Protein AF-A0A942PF50-F1 (afdb_monomer)

Solvent-accessible surface area (backbone atoms only — not comparable to full-atom values): 3474 Å² total; per-residue (Å²): 132,84,86,81,90,85,72,60,74,65,67,40,50,55,55,50,49,53,53,50,50,55,53,49,63,65,34,59,50,22,56,68,99,80,35,41,78,45,79,41,86,46,101,68,78,76,62,48,75,41,54,72,72,124

Nearest PDB structures (foldseek):
  5opw-assembly1_A  TM=9.984E-01  e=2.253E-06  Escherichia coli K-12
  5da8-assembly2_S  TM=9.869E-01  e=1.655E-05  Chlorobaculum tepidum TLS
  5da8-assembly1_B  TM=9.853E-01  e=2.049E-05  Chlorobaculum tepidum TLS
  5da8-assembly2_W  TM=9.791E-01  e=2.200E-05  Chlorobaculum tepidum TLS
  5da8-assembly1_N  TM=9.765E-01  e=2.724E-05  Chlorobaculum tepidum TLS

Radius of gyration: 16.66 Å; Cα contacts (8 Å, |Δi|>4): 38; chains: 1; bounding box: 29×31×41 Å

Sequence (54 aa):
MAAKEVKFSVEARDKMLRGVDILANAVKVTLGPKGRNVVIDKSFGAPRITKDGV

Foldseek 3Di:
DDDDDDDDDPVVVVVVVVVVCVLCVQLVQLDDPNRDWDWADDPDDGTDIDSDSD

pLDDT: mean 96.83, std 3.94, range [70.31, 98.56]

Secondary structure (DSSP, 8-state):
-PPPP---HHHHHHHHHHHHHHHHHHHHTT-STTPPPEEE--SSSSPEEE----

Structure (mmCIF, N/CA/C/O backbone):
data_AF-A0A942PF50-F1
#
_entry.id   AF-A0A942PF50-F1
#
loop_
_atom_site.group_PDB
_atom_site.id
_atom_site.type_symbol
_atom_site.label_atom_id
_atom_site.label_alt_id
_atom_site.label_comp_id
_atom_site.label_asym_id
_atom_site.label_entity_id
_atom_site.label_seq_id
_atom_site.pdbx_PDB_ins_code
_atom_site.Cartn_x
_atom_site.Cartn_y
_atom_site.Cartn_z
_atom_site.occupancy
_atom_site.B_iso_or_equiv
_atom_site.auth_seq_id
_atom_site.auth_comp_id
_atom_site.auth_asym_id
_atom_site.auth_atom_id
_atom_site.pdbx_PDB_model_num
ATOM 1 N N . MET A 1 1 ? 2.197 21.013 25.604 1.00 70.31 1 MET A N 1
ATOM 2 C CA . MET A 1 1 ? 2.007 19.746 24.860 1.00 70.31 1 MET A CA 1
ATOM 3 C C . MET A 1 1 ? 0.759 19.869 24.003 1.00 70.31 1 MET A C 1
ATOM 5 O O . MET A 1 1 ? -0.207 20.448 24.478 1.00 70.31 1 MET A O 1
ATOM 9 N N . ALA A 1 2 ? 0.777 19.372 22.764 1.00 89.19 2 ALA A N 1
ATOM 10 C CA . ALA A 1 2 ? -0.418 19.345 21.919 1.00 89.19 2 ALA A CA 1
ATOM 11 C C . ALA A 1 2 ? -1.416 18.285 22.420 1.00 89.19 2 ALA A C 1
ATOM 13 O O . ALA A 1 2 ? -0.996 17.207 22.856 1.00 89.19 2 ALA A O 1
ATOM 14 N N . ALA A 1 3 ? -2.716 18.587 22.352 1.00 93.69 3 ALA A N 1
ATOM 15 C CA . ALA A 1 3 ? -3.777 17.646 22.705 1.00 93.69 3 ALA A CA 1
ATOM 16 C C . ALA A 1 3 ? -3.762 16.413 21.781 1.00 93.69 3 ALA A C 1
ATOM 18 O O . ALA A 1 3 ? -3.335 16.493 20.627 1.00 93.69 3 ALA A O 1
ATOM 19 N N . LYS A 1 4 ? -4.205 15.262 22.299 1.00 95.62 4 LYS A N 1
ATOM 20 C CA . LYS A 1 4 ? -4.282 14.000 21.550 1.00 95.62 4 LYS A CA 1
ATOM 21 C C . LYS A 1 4 ? -5.719 13.726 21.129 1.00 95.62 4 LYS A C 1
ATOM 23 O O . LYS A 1 4 ? -6.635 13.876 21.930 1.00 95.62 4 LYS A O 1
ATOM 28 N N . GLU A 1 5 ? -5.890 13.277 19.894 1.00 94.94 5 GLU A N 1
ATOM 29 C CA . GLU A 1 5 ? -7.157 12.739 19.413 1.00 94.94 5 GLU A CA 1
ATOM 30 C C . GLU A 1 5 ? -7.168 11.223 19.640 1.00 94.94 5 GLU A C 1
ATOM 32 O O . GLU A 1 5 ? -6.232 10.530 19.238 1.00 94.94 5 GLU A O 1
ATOM 37 N N . VAL A 1 6 ? -8.213 10.704 20.289 1.00 96.00 6 VAL A N 1
ATOM 38 C CA . VAL A 1 6 ? -8.362 9.271 20.575 1.00 96.00 6 VAL A CA 1
ATOM 39 C C . VAL A 1 6 ? -9.660 8.776 19.949 1.00 96.00 6 VAL A C 1
ATOM 41 O O . VAL A 1 6 ? -10.731 9.306 20.233 1.00 96.00 6 VAL A O 1
ATOM 44 N N . LYS A 1 7 ? -9.553 7.764 19.084 1.00 96.62 7 LYS A N 1
ATOM 45 C CA . LYS A 1 7 ? -10.672 7.151 18.352 1.00 96.62 7 LYS A CA 1
ATOM 46 C C . LYS A 1 7 ? -10.831 5.698 18.766 1.00 96.62 7 LYS A C 1
ATOM 48 O O . LYS A 1 7 ? -9.836 5.016 19.002 1.00 96.62 7 LYS A O 1
ATOM 53 N N . PHE A 1 8 ? -12.068 5.214 18.800 1.00 96.62 8 PHE A N 1
ATOM 54 C CA . PHE A 1 8 ? -12.388 3.882 19.312 1.00 96.62 8 PHE A CA 1
ATOM 55 C C . PHE A 1 8 ? -13.183 3.038 18.312 1.00 96.62 8 PHE A C 1
ATOM 57 O O . PHE A 1 8 ? -13.830 3.546 17.397 1.00 96.62 8 PHE A O 1
ATOM 64 N N . SER A 1 9 ? -13.153 1.721 18.533 1.00 97.12 9 SER A N 1
ATOM 65 C CA . SER A 1 9 ? -14.005 0.728 17.872 1.00 97.12 9 SER A CA 1
ATOM 66 C C . SER A 1 9 ? -14.005 0.825 16.335 1.00 97.12 9 SER A C 1
ATOM 68 O O . SER A 1 9 ? -12.961 0.644 15.708 1.00 97.12 9 SER A O 1
ATOM 70 N N . VAL A 1 10 ? -15.174 1.007 15.713 1.00 97.75 10 VAL A N 1
ATOM 71 C CA . VAL A 1 10 ? -15.370 0.978 14.257 1.00 97.75 10 VAL A CA 1
ATOM 72 C C . VAL A 1 10 ? -14.680 2.161 13.585 1.00 97.75 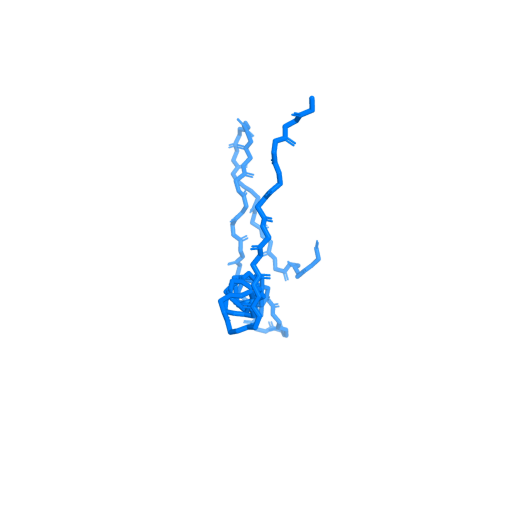10 VAL A C 1
ATOM 74 O O . VAL A 1 10 ? -13.948 1.957 12.627 1.00 97.75 10 VAL A O 1
ATOM 77 N N . GLU A 1 11 ? -14.800 3.374 14.134 1.00 97.12 11 GLU A N 1
ATOM 78 C CA . GLU A 1 11 ? -14.217 4.571 13.513 1.00 97.12 11 GLU A CA 1
ATOM 79 C C . GLU A 1 11 ? -12.688 4.468 13.381 1.00 97.12 11 GLU A C 1
ATOM 81 O O . GLU A 1 11 ? -12.109 4.842 12.357 1.00 97.12 11 GLU A O 1
ATOM 86 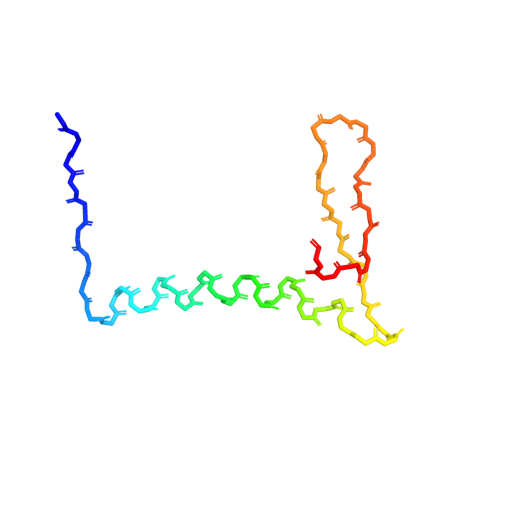N N . ALA A 1 12 ? -12.027 3.924 14.407 1.00 98.25 12 ALA A N 1
ATOM 87 C CA . ALA A 1 12 ? -10.589 3.685 14.374 1.00 98.25 12 ALA A CA 1
ATOM 88 C C . ALA A 1 12 ? -10.217 2.634 13.314 1.00 98.25 12 ALA A C 1
ATOM 90 O O . ALA A 1 12 ? -9.291 2.844 12.528 1.00 98.25 12 ALA A O 1
ATOM 91 N N . ARG A 1 13 ? -10.960 1.522 13.257 1.00 98.19 13 ARG A N 1
ATOM 92 C CA . ARG A 1 13 ? -10.717 0.434 12.297 1.00 98.19 13 ARG A CA 1
ATOM 93 C C . ARG A 1 13 ? -10.963 0.860 10.855 1.00 98.19 13 ARG A C 1
ATOM 95 O O . ARG A 1 13 ? -10.137 0.550 10.006 1.00 98.19 13 ARG A O 1
ATOM 102 N N . ASP A 1 14 ? -12.002 1.642 10.591 1.00 98.38 14 ASP A N 1
ATOM 103 C CA . ASP A 1 14 ? -12.316 2.134 9.246 1.00 98.38 14 ASP A CA 1
ATOM 104 C C . ASP A 1 14 ? -11.249 3.092 8.712 1.00 98.38 14 ASP A C 1
ATOM 106 O O . ASP A 1 14 ? -10.992 3.142 7.507 1.00 98.38 14 ASP A O 1
ATOM 110 N N . LYS A 1 15 ? -10.619 3.880 9.592 1.00 97.81 15 LYS A N 1
ATOM 111 C CA . LYS A 1 15 ? -9.498 4.751 9.207 1.00 97.81 15 LYS A CA 1
ATOM 112 C C . LYS A 1 15 ? -8.238 3.943 8.916 1.00 97.81 15 LYS A C 1
ATOM 114 O O . LYS A 1 15 ? -7.561 4.230 7.932 1.00 97.81 15 LYS A O 1
ATOM 119 N N . MET A 1 16 ? -7.959 2.912 9.713 1.00 98.12 16 MET A N 1
ATOM 120 C CA . MET A 1 16 ? -6.842 2.001 9.451 1.00 98.12 16 MET A CA 1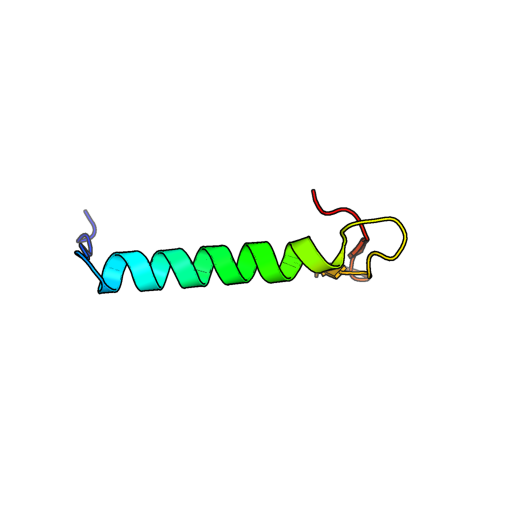
ATOM 121 C C . MET A 1 16 ? -7.041 1.221 8.150 1.00 98.12 16 MET A C 1
ATOM 123 O O . MET A 1 16 ? -6.129 1.184 7.329 1.00 98.12 16 MET A O 1
ATOM 127 N N . LEU A 1 17 ? -8.236 0.664 7.929 1.00 98.38 17 LEU A N 1
ATOM 128 C CA . LEU A 1 17 ? -8.558 -0.102 6.727 1.00 98.38 17 LEU A CA 1
ATOM 129 C C . LEU A 1 17 ? -8.362 0.737 5.465 1.00 98.38 17 LEU A C 1
ATOM 131 O O . LEU A 1 17 ? -7.692 0.292 4.543 1.00 98.38 17 LEU A O 1
ATOM 135 N N . ARG A 1 18 ? -8.833 1.991 5.464 1.00 98.50 18 ARG A N 1
ATOM 136 C CA . ARG A 1 18 ? -8.593 2.917 4.348 1.00 98.50 18 ARG A CA 1
ATOM 137 C C . ARG A 1 18 ? -7.107 3.111 4.048 1.00 98.50 18 ARG A C 1
ATOM 139 O O . ARG A 1 18 ? -6.722 3.117 2.884 1.00 98.50 18 ARG A O 1
ATOM 146 N N . GLY A 1 19 ? -6.269 3.257 5.075 1.00 98.38 19 GLY A N 1
ATOM 147 C CA . GLY A 1 19 ? -4.818 3.362 4.898 1.00 98.38 19 GLY A CA 1
ATOM 148 C C . GLY A 1 19 ? -4.201 2.090 4.309 1.00 98.38 19 GLY A C 1
ATOM 149 O O . GLY A 1 19 ? -3.383 2.165 3.392 1.00 98.38 19 GLY A O 1
ATOM 150 N N . VAL A 1 20 ? -4.639 0.924 4.791 1.00 98.50 20 VAL A N 1
ATOM 151 C CA . VAL A 1 20 ? -4.219 -0.385 4.269 1.00 98.50 20 VAL A CA 1
ATOM 152 C C . VAL A 1 20 ? -4.633 -0.550 2.809 1.00 98.50 20 VAL A C 1
ATOM 154 O O . VAL A 1 20 ? -3.811 -0.960 1.994 1.00 98.50 20 VAL A O 1
ATOM 157 N N . ASP A 1 21 ? -5.861 -0.176 2.455 1.00 98.56 21 ASP A N 1
ATOM 158 C CA . ASP A 1 21 ? -6.364 -0.261 1.085 1.00 98.56 21 ASP A CA 1
ATOM 159 C C . ASP A 1 21 ? -5.570 0.634 0.136 1.00 98.56 21 ASP A C 1
ATOM 161 O O . ASP A 1 21 ? -5.259 0.213 -0.976 1.00 98.56 21 ASP A O 1
ATOM 165 N N . ILE A 1 22 ? -5.198 1.848 0.554 1.00 98.50 22 ILE A N 1
ATOM 166 C CA . ILE A 1 22 ? -4.351 2.736 -0.256 1.00 98.50 22 ILE A CA 1
ATOM 167 C C . ILE A 1 22 ? -3.014 2.053 -0.566 1.00 98.50 22 ILE A C 1
ATOM 169 O O . ILE A 1 22 ? -2.627 1.966 -1.733 1.00 98.50 22 ILE A O 1
ATOM 173 N N . LEU A 1 23 ? -2.341 1.520 0.458 1.00 98.06 23 LEU A N 1
ATOM 174 C CA . LEU A 1 23 ? -1.059 0.834 0.297 1.00 98.06 23 LEU A CA 1
ATOM 175 C C . LEU A 1 23 ? -1.196 -0.412 -0.588 1.00 98.06 23 LEU A C 1
ATOM 177 O O . LEU A 1 23 ? -0.477 -0.568 -1.575 1.00 98.06 23 LEU A O 1
ATOM 181 N N . ALA A 1 24 ? -2.148 -1.286 -0.266 1.00 98.44 24 ALA A N 1
ATOM 182 C CA . ALA A 1 24 ? -2.346 -2.545 -0.968 1.00 98.44 24 ALA A CA 1
ATOM 183 C C . ALA A 1 24 ? -2.747 -2.323 -2.430 1.00 98.44 24 ALA A C 1
ATOM 185 O O . ALA A 1 24 ? -2.234 -3.002 -3.317 1.00 98.44 24 ALA A O 1
ATOM 186 N N . ASN A 1 25 ? -3.631 -1.362 -2.711 1.00 98.19 25 ASN A N 1
ATOM 187 C CA . ASN A 1 25 ? -4.053 -1.061 -4.076 1.00 98.19 25 ASN A CA 1
ATOM 188 C C . ASN A 1 25 ? -2.921 -0.470 -4.919 1.00 98.19 25 ASN A C 1
ATOM 190 O O . ASN A 1 25 ? -2.844 -0.791 -6.104 1.00 98.19 25 ASN A O 1
ATOM 194 N N . ALA A 1 26 ? -2.041 0.340 -4.324 1.00 97.81 26 ALA A N 1
ATOM 195 C CA . ALA A 1 26 ? -0.883 0.897 -5.016 1.00 97.81 26 ALA A CA 1
ATOM 196 C C . ALA A 1 26 ? 0.188 -0.164 -5.319 1.00 97.81 26 ALA A C 1
ATOM 198 O O . ALA A 1 26 ? 0.752 -0.161 -6.407 1.00 97.81 26 ALA A O 1
ATOM 199 N N . VAL A 1 27 ? 0.447 -1.092 -4.393 1.00 98.19 27 VAL A N 1
ATOM 200 C CA . VAL A 1 27 ? 1.500 -2.108 -4.560 1.00 98.19 27 VAL A CA 1
ATOM 201 C C . VAL A 1 27 ? 1.018 -3.288 -5.403 1.00 98.19 27 VAL A C 1
ATOM 203 O O . VAL A 1 27 ? 1.744 -3.767 -6.266 1.00 98.19 27 VAL A O 1
ATOM 206 N N . LYS A 1 28 ? -0.226 -3.756 -5.234 1.00 98.19 28 LYS A N 1
ATOM 207 C CA . LYS A 1 28 ? -0.690 -4.995 -5.889 1.00 98.19 28 LYS A CA 1
ATOM 208 C C . LYS A 1 28 ? -0.631 -4.958 -7.418 1.00 98.19 28 LYS A C 1
ATOM 210 O O . LYS A 1 28 ? -0.575 -6.012 -8.046 1.00 98.19 28 LYS A O 1
ATOM 215 N N . VAL A 1 29 ? -0.653 -3.773 -8.034 1.00 98.19 29 VAL A N 1
ATOM 216 C CA . VAL A 1 29 ? -0.578 -3.636 -9.498 1.00 98.19 29 VAL A CA 1
ATOM 217 C C . VAL A 1 29 ? 0.797 -4.002 -10.058 1.00 98.19 29 VAL A C 1
ATOM 219 O O . VAL A 1 29 ? 0.893 -4.266 -11.256 1.00 98.19 29 VAL A O 1
ATOM 222 N N . THR A 1 30 ? 1.841 -4.042 -9.226 1.00 98.25 30 THR A N 1
ATOM 223 C CA . THR A 1 30 ? 3.206 -4.397 -9.639 1.00 98.25 30 THR A CA 1
ATOM 224 C C . THR A 1 30 ? 3.479 -5.903 -9.580 1.00 98.25 30 THR A C 1
ATOM 226 O O . THR A 1 30 ? 4.505 -6.359 -10.076 1.00 98.25 30 THR A O 1
ATOM 229 N N . LEU A 1 31 ? 2.553 -6.700 -9.035 1.00 98.00 31 LEU A N 1
ATOM 230 C CA . LEU A 1 31 ? 2.767 -8.123 -8.784 1.00 98.00 31 LEU A CA 1
ATOM 231 C C . LEU A 1 31 ? 2.816 -8.975 -10.060 1.00 98.00 31 LEU A C 1
ATOM 233 O O . LEU A 1 31 ? 1.976 -8.878 -10.958 1.00 98.00 31 LEU A O 1
ATOM 237 N N . GLY A 1 32 ? 3.767 -9.910 -10.064 1.00 97.25 32 GLY A N 1
ATOM 238 C CA . GLY A 1 32 ? 3.914 -10.939 -11.085 1.00 97.25 32 GLY A CA 1
AT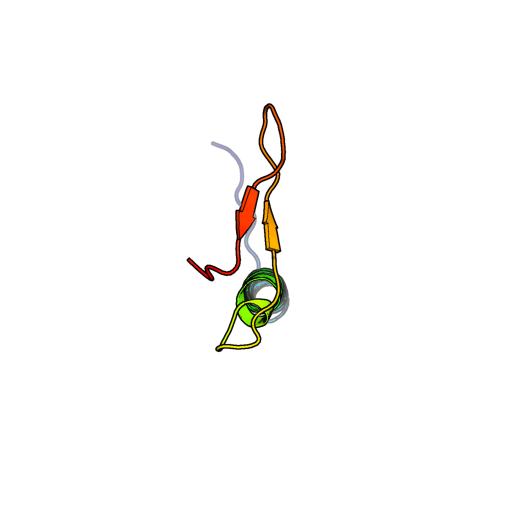OM 239 C C . GLY A 1 32 ? 4.562 -10.451 -12.389 1.00 97.25 32 GLY A C 1
ATOM 240 O O . GLY A 1 32 ? 4.817 -9.264 -12.587 1.00 97.25 32 GLY A O 1
ATOM 241 N N . PRO A 1 33 ? 4.805 -11.369 -13.340 1.00 97.25 33 PRO A N 1
ATOM 242 C CA . PRO A 1 33 ? 5.513 -11.057 -14.586 1.00 97.25 33 PRO A CA 1
ATOM 243 C C . PRO A 1 33 ? 4.754 -10.077 -15.499 1.00 97.25 33 PRO A C 1
ATOM 245 O O . PRO A 1 33 ? 5.346 -9.465 -16.385 1.00 97.25 33 PRO A O 1
ATOM 248 N N . LYS A 1 34 ? 3.441 -9.904 -15.284 1.00 97.25 34 LYS A N 1
ATOM 249 C CA . LYS A 1 34 ? 2.585 -8.936 -15.992 1.00 97.25 34 LYS A CA 1
ATOM 250 C C . LYS A 1 34 ? 2.266 -7.686 -15.156 1.00 97.25 34 LYS A C 1
ATOM 252 O O . LYS A 1 34 ? 1.325 -6.967 -15.489 1.00 97.25 34 LYS A O 1
ATOM 257 N N . GLY A 1 35 ? 3.046 -7.417 -14.106 1.00 97.38 35 GLY A N 1
ATOM 258 C CA . GLY A 1 35 ? 2.927 -6.209 -13.295 1.00 97.38 35 GLY A CA 1
ATOM 259 C C . GLY A 1 35 ? 2.975 -4.929 -14.137 1.00 97.38 35 GLY A C 1
ATOM 260 O O . GLY A 1 35 ? 3.668 -4.845 -15.165 1.00 97.38 35 GLY A O 1
ATOM 261 N N . ARG A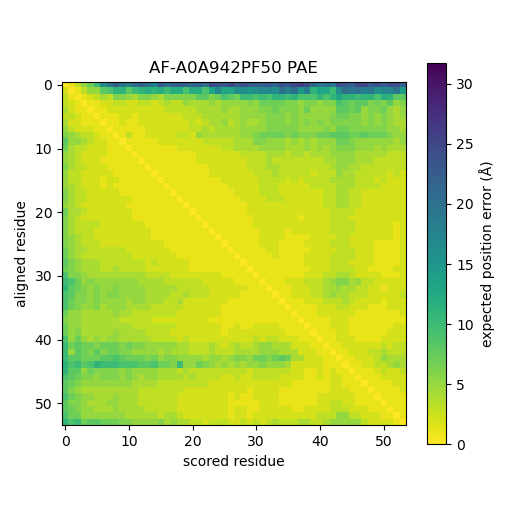 1 36 ? 2.201 -3.930 -13.715 1.00 98.38 36 ARG A N 1
ATOM 262 C CA . ARG A 1 36 ? 2.095 -2.607 -14.338 1.00 98.38 36 ARG A CA 1
ATOM 263 C C . ARG A 1 36 ? 3.061 -1.617 -13.698 1.00 98.38 36 ARG A C 1
ATOM 265 O O . ARG A 1 36 ? 3.534 -1.816 -12.586 1.00 98.38 36 ARG A O 1
ATOM 272 N N . ASN A 1 37 ? 3.344 -0.550 -14.438 1.00 98.25 37 ASN A N 1
ATOM 273 C CA . ASN A 1 37 ? 4.191 0.531 -13.959 1.00 98.25 37 ASN A CA 1
ATOM 274 C C . ASN A 1 37 ? 3.441 1.395 -12.942 1.00 98.25 37 ASN A C 1
ATOM 276 O O . ASN A 1 37 ? 2.282 1.752 -13.161 1.00 98.25 37 ASN A O 1
ATOM 280 N N . VAL A 1 38 ? 4.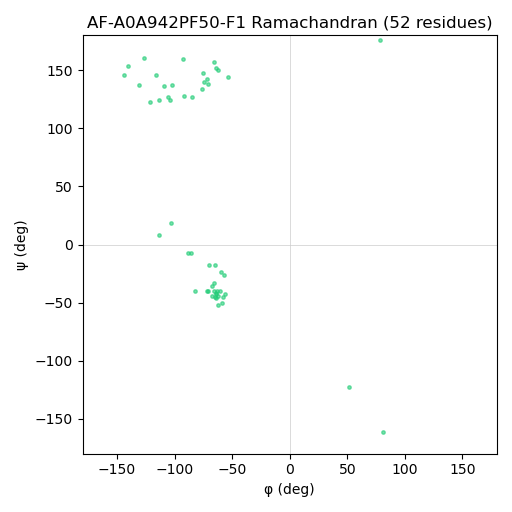151 1.793 -11.894 1.00 98.44 38 VAL A N 1
ATOM 281 C CA . VAL A 1 38 ? 3.770 2.842 -10.952 1.00 98.44 38 VAL A CA 1
ATOM 282 C C . VAL A 1 38 ? 4.689 4.037 -11.185 1.00 98.44 38 VAL A C 1
ATOM 284 O O . VAL A 1 38 ? 5.897 3.879 -11.376 1.00 98.44 38 VAL A O 1
ATOM 287 N N . VAL A 1 39 ? 4.103 5.233 -11.205 1.00 98.19 39 VAL A N 1
ATOM 288 C CA . VAL A 1 39 ? 4.827 6.496 -11.375 1.00 98.19 39 VAL A CA 1
ATOM 289 C C . VAL A 1 39 ? 4.921 7.181 -10.018 1.00 98.19 39 VAL A C 1
ATOM 291 O O . VAL A 1 39 ? 3.904 7.410 -9.369 1.00 98.19 39 VAL A O 1
ATOM 294 N N . ILE A 1 40 ? 6.141 7.492 -9.596 1.00 97.75 40 ILE A N 1
ATOM 295 C CA . ILE A 1 40 ? 6.452 8.159 -8.335 1.00 97.75 40 ILE A CA 1
ATOM 296 C C . ILE A 1 40 ? 7.023 9.532 -8.665 1.00 97.75 40 ILE A C 1
ATOM 298 O O . ILE A 1 40 ? 7.996 9.649 -9.419 1.00 97.75 40 ILE A O 1
ATOM 302 N N . ASP A 1 41 ? 6.399 10.558 -8.099 1.00 97.81 41 ASP A N 1
ATOM 303 C CA . ASP A 1 41 ? 6.830 11.936 -8.279 1.00 97.81 41 ASP A CA 1
ATOM 304 C C . ASP A 1 41 ? 8.232 12.176 -7.695 1.00 97.81 41 ASP A C 1
ATOM 306 O O . ASP A 1 41 ? 8.678 11.498 -6.763 1.00 97.81 41 ASP A O 1
ATOM 310 N N . LYS A 1 42 ?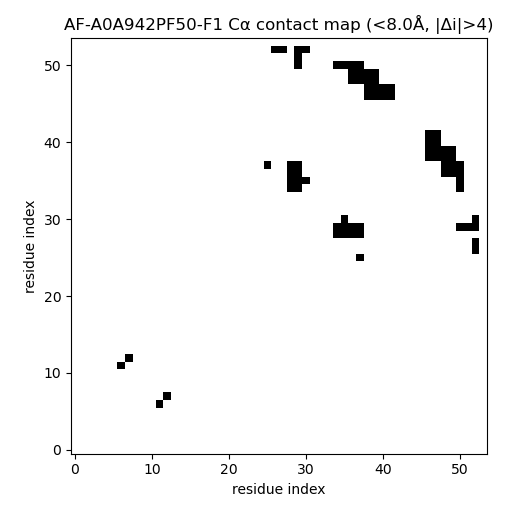 8.944 13.143 -8.268 1.00 97.69 42 LYS A N 1
ATOM 311 C CA . LYS A 1 42 ? 10.263 13.585 -7.820 1.00 97.69 42 LYS A CA 1
ATOM 312 C C . LYS A 1 42 ? 10.249 15.098 -7.708 1.00 97.69 42 LYS A C 1
ATOM 314 O O . LYS A 1 42 ? 9.805 15.779 -8.620 1.00 97.69 42 LYS A O 1
ATOM 319 N N . SER A 1 43 ? 10.843 15.624 -6.638 1.00 97.06 43 SER A N 1
ATOM 320 C CA . SER A 1 43 ? 10.906 17.073 -6.404 1.00 97.06 43 SER A CA 1
ATOM 321 C C . SER A 1 43 ? 11.563 17.853 -7.550 1.00 97.06 43 SER A C 1
ATOM 323 O O . SER A 1 43 ? 11.261 19.027 -7.726 1.00 97.06 43 SER A O 1
ATOM 325 N N . PHE A 1 44 ? 12.447 17.214 -8.327 1.00 96.38 44 PHE A N 1
ATOM 326 C CA . PHE A 1 44 ? 13.077 17.797 -9.510 1.00 96.38 44 PHE A CA 1
ATOM 327 C C . PHE A 1 44 ? 13.275 16.745 -10.608 1.00 96.38 44 PHE A C 1
ATOM 329 O O . PHE A 1 44 ? 13.607 15.589 -10.327 1.00 96.38 44 PHE A O 1
ATOM 336 N N . GLY A 1 45 ? 13.155 17.176 -11.867 1.00 96.06 45 GLY A N 1
ATOM 337 C CA . GLY A 1 45 ? 13.384 16.339 -13.045 1.00 96.06 45 GLY A CA 1
ATOM 338 C C . GLY A 1 45 ? 12.193 15.453 -13.420 1.00 96.06 45 GLY A C 1
ATOM 339 O O . GLY A 1 45 ? 11.055 15.720 -13.048 1.00 96.06 45 GLY A O 1
ATOM 340 N N . ALA A 1 46 ? 12.456 14.410 -14.210 1.00 97.19 46 ALA A N 1
ATOM 341 C CA . ALA A 1 46 ? 11.422 13.477 -14.655 1.00 97.19 46 ALA A CA 1
ATOM 342 C C . ALA A 1 46 ? 11.005 12.509 -13.527 1.00 97.19 46 ALA A C 1
A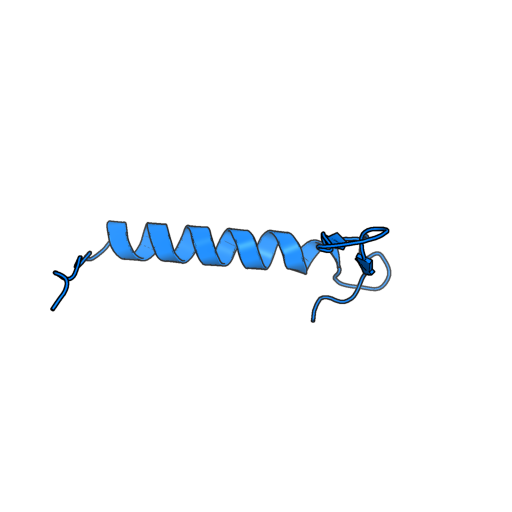TOM 344 O O . ALA A 1 46 ? 11.859 12.107 -12.727 1.00 97.19 46 ALA A O 1
ATOM 345 N N . PRO A 1 47 ? 9.732 12.076 -13.483 1.00 97.38 47 PRO A N 1
ATOM 346 C CA . PRO A 1 47 ? 9.237 11.165 -12.455 1.00 97.38 47 PRO A CA 1
ATOM 347 C C . PRO A 1 47 ? 9.892 9.779 -12.551 1.00 97.38 47 PRO A C 1
ATOM 349 O O . PRO A 1 47 ? 10.382 9.359 -13.604 1.00 97.38 47 PRO A O 1
ATOM 352 N N . ARG A 1 48 ? 9.903 9.031 -11.443 1.00 97.44 48 ARG A N 1
ATOM 353 C CA . ARG A 1 48 ? 10.403 7.649 -11.415 1.00 97.44 48 ARG A CA 1
ATOM 354 C C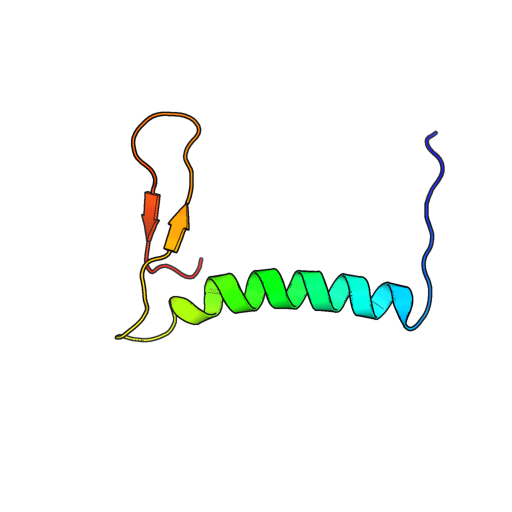 . ARG A 1 48 ? 9.297 6.696 -11.848 1.00 97.44 48 ARG A C 1
ATOM 356 O O . ARG A 1 48 ? 8.233 6.680 -11.248 1.00 97.44 48 ARG A O 1
ATOM 363 N N . ILE A 1 49 ? 9.574 5.856 -12.837 1.00 97.88 49 ILE A N 1
ATOM 364 C CA . ILE A 1 49 ? 8.673 4.782 -13.265 1.00 97.88 49 ILE A CA 1
ATOM 365 C C . ILE A 1 49 ? 9.255 3.454 -12.768 1.00 97.88 49 ILE A C 1
ATOM 367 O O . ILE A 1 49 ? 10.429 3.182 -13.013 1.00 97.88 49 ILE A O 1
ATOM 371 N N . THR A 1 50 ? 8.471 2.646 -12.050 1.00 97.88 50 THR A N 1
ATOM 372 C CA . THR A 1 50 ? 8.922 1.364 -11.479 1.00 97.88 50 THR A CA 1
ATOM 373 C C . THR A 1 50 ? 7.860 0.267 -11.589 1.00 97.88 50 THR A C 1
ATOM 375 O O . THR A 1 50 ? 6.666 0.556 -11.646 1.00 97.88 50 THR A O 1
ATOM 378 N N . LYS A 1 51 ? 8.301 -0.994 -11.616 1.00 97.69 51 LYS A N 1
ATOM 379 C CA . LYS A 1 51 ? 7.475 -2.193 -11.372 1.00 97.69 51 LYS A CA 1
ATOM 380 C C . LYS A 1 51 ? 7.881 -2.911 -10.083 1.00 97.69 51 LYS A C 1
ATOM 382 O O . LYS A 1 51 ? 7.450 -4.032 -9.845 1.00 97.69 51 LYS A O 1
ATOM 387 N N . ASP A 1 52 ? 8.754 -2.297 -9.298 1.00 96.50 52 ASP A N 1
ATOM 388 C CA . ASP A 1 52 ? 9.099 -2.798 -7.978 1.00 96.50 52 ASP A CA 1
ATOM 389 C C . ASP A 1 52 ? 7.968 -2.466 -7.000 1.00 96.50 52 ASP A C 1
ATOM 391 O O . ASP A 1 52 ? 7.426 -1.358 -7.029 1.00 96.50 52 ASP A O 1
ATOM 395 N N . GLY A 1 53 ? 7.570 -3.452 -6.199 1.00 95.69 53 GLY A N 1
ATOM 396 C CA . GLY A 1 53 ? 6.603 -3.273 -5.115 1.00 95.69 53 GLY A CA 1
ATOM 397 C C . GLY A 1 53 ? 7.246 -2.808 -3.806 1.00 95.69 53 GLY A C 1
ATOM 398 O O . GLY A 1 53 ? 6.513 -2.510 -2.862 1.00 95.69 53 GLY A O 1
ATOM 399 N N . VAL A 1 54 ? 8.582 -2.770 -3.758 1.00 95.94 54 VAL A N 1
ATOM 400 C CA . VAL A 1 54 ? 9.423 -2.290 -2.652 1.00 95.94 54 VAL A CA 1
ATOM 401 C C . VAL A 1 54 ? 10.109 -0.984 -3.061 1.00 95.94 54 VAL A C 1
ATOM 403 O O . VAL A 1 54 ? 10.242 -0.105 -2.181 1.00 95.94 54 VAL A O 1
#

Mean predicted aligned error: 3.46 Å